Protein AF-A0A0F9IIR8-F1 (afdb_monomer)

Nearest PDB structures (foldseek):
  2gvi-assembly1_A  TM=5.722E-01  e=1.475E+00  Thermoplasma acidophilum
  1zbd-assembly1_B  TM=7.165E-01  e=4.410E+00  Rattus norvegicus
  4fk5-assembly1_E  TM=4.741E-01  e=7.351E+00  Saccharomyces cerevisiae S288C
  8hl3-assembly1_L40E  TM=3.109E-01  e=4.099E+00  Sulfolobus acidocaldarius DSM 639

Organism: NCBI:txid412755

Sequence (75 aa):
MTIFHSKTEMNTQRKIDGKCCSKCSIFKEYKYFNKTKKIKDGYRSACKRCLSKLEEKRANKTKAIIIKQKCNKCN

Solvent-accessible surface area (backbone atoms only — not comparable to full-atom values): 4848 Å² total; per-residue (Å²): 143,84,86,85,83,78,84,79,85,73,82,72,83,72,81,78,63,54,50,60,16,78,80,76,70,47,76,40,49,52,87,50,30,48,75,39,93,89,40,95,85,36,47,51,60,44,32,47,70,60,50,53,55,49,50,54,53,48,52,53,49,51,50,55,52,56,58,58,63,70,69,76,77,81,126

Secondary structure (DSSP, 8-state):
-----------------EEE-TTT--EEEGGGEEE-TTSTTSEEEEEHHHHHHHHHHHHHHHHHHHHHHTTSS--

Foldseek 3Di:
DDDPPPDDPPPDPDPQDWDAAPPPRDTDGQVQFDADPPDPVRTDSHGPVVVVVVVVVVVVVVVVVVVVVVPPPPD

Structure (mmCIF, N/CA/C/O backbone):
data_AF-A0A0F9IIR8-F1
#
_entry.id   AF-A0A0F9IIR8-F1
#
loop_
_atom_site.group_PDB
_atom_site.id
_atom_site.type_symbol
_atom_site.label_atom_id
_atom_site.label_alt_id
_atom_site.label_comp_id
_atom_site.label_asym_id
_atom_site.label_entity_id
_atom_site.label_seq_id
_atom_site.pdbx_PDB_ins_code
_atom_site.Cartn_x
_atom_site.Cartn_y
_atom_site.Cartn_z
_atom_site.occupancy
_atom_site.B_iso_or_equiv
_atom_site.auth_seq_id
_atom_site.auth_comp_id
_atom_site.auth_asym_id
_atom_site.auth_atom_id
_atom_site.pdbx_PDB_model_num
ATOM 1 N N . MET A 1 1 ? 18.811 33.959 -41.079 1.00 52.16 1 MET A N 1
ATOM 2 C CA . MET A 1 1 ? 17.584 33.209 -40.744 1.00 52.16 1 MET A CA 1
ATOM 3 C C . MET A 1 1 ? 17.869 31.729 -40.918 1.00 52.16 1 MET A C 1
ATOM 5 O O . MET A 1 1 ? 17.995 31.332 -42.058 1.00 52.16 1 MET A O 1
ATOM 9 N N . THR A 1 2 ? 17.982 30.946 -39.843 1.00 38.78 2 THR A N 1
ATOM 10 C CA . THR A 1 2 ? 17.654 29.503 -39.844 1.00 38.78 2 THR A CA 1
ATOM 11 C C . THR A 1 2 ? 17.652 29.006 -38.402 1.00 38.78 2 THR A C 1
ATOM 13 O O . THR A 1 2 ? 18.695 28.823 -37.782 1.00 38.78 2 THR A O 1
ATOM 16 N N . ILE A 1 3 ? 16.447 28.843 -37.866 1.00 59.81 3 ILE A N 1
ATOM 17 C CA . ILE A 1 3 ? 16.163 28.181 -36.598 1.00 59.81 3 ILE A CA 1
ATOM 18 C C . ILE A 1 3 ? 16.167 26.675 -36.888 1.00 59.81 3 ILE A C 1
ATOM 20 O O . ILE A 1 3 ? 15.279 26.198 -37.590 1.00 59.81 3 ILE A O 1
ATOM 24 N N . PHE A 1 4 ? 17.131 25.921 -36.360 1.00 51.88 4 PHE A N 1
ATOM 25 C CA . PHE A 1 4 ? 17.091 24.454 -36.388 1.00 51.88 4 PHE A CA 1
ATOM 26 C C . PHE A 1 4 ? 16.479 23.936 -35.080 1.00 51.88 4 PHE A C 1
ATOM 28 O O . PHE A 1 4 ? 17.177 23.505 -34.168 1.00 51.88 4 PHE A O 1
ATOM 35 N N . HIS A 1 5 ? 15.148 23.997 -34.979 1.00 60.28 5 HIS A N 1
ATOM 36 C CA . HIS A 1 5 ? 14.393 23.198 -34.012 1.00 60.28 5 HIS A CA 1
ATOM 37 C C . HIS A 1 5 ? 14.184 21.795 -34.595 1.00 60.28 5 HIS A C 1
ATOM 39 O O . HIS A 1 5 ? 13.146 21.507 -35.192 1.00 60.28 5 HIS A O 1
ATOM 45 N N . SER A 1 6 ? 15.173 20.918 -34.437 1.00 56.72 6 SER A N 1
ATOM 46 C CA . SER A 1 6 ? 15.060 19.516 -34.848 1.00 56.72 6 SER A CA 1
ATOM 47 C C . SER A 1 6 ? 14.586 18.672 -33.669 1.00 56.72 6 SER A C 1
ATOM 49 O O . SER A 1 6 ? 15.348 18.301 -32.780 1.00 56.72 6 SER A O 1
ATOM 51 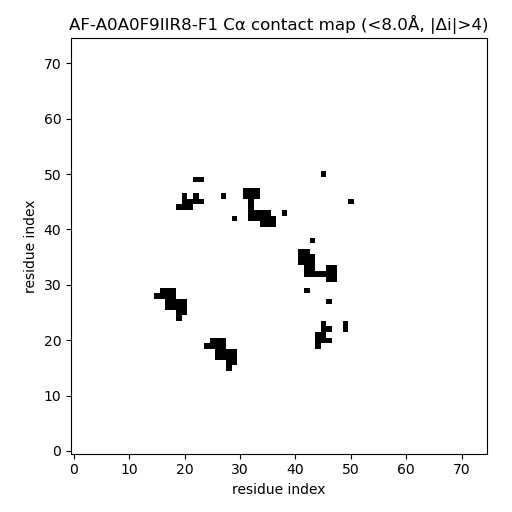N N . LYS A 1 7 ? 13.274 18.428 -33.665 1.00 67.81 7 LYS A N 1
ATOM 52 C CA . LYS A 1 7 ? 12.522 17.579 -32.742 1.00 67.81 7 LYS A CA 1
ATOM 53 C C . LYS A 1 7 ? 13.096 16.159 -32.717 1.00 67.81 7 LYS A C 1
ATOM 55 O O . LYS A 1 7 ? 13.000 15.444 -33.709 1.00 67.81 7 LYS A O 1
ATOM 60 N N . THR A 1 8 ? 13.595 15.712 -31.571 1.00 61.22 8 THR A N 1
ATOM 61 C CA . THR A 1 8 ? 13.741 14.279 -31.280 1.00 61.22 8 THR A CA 1
ATOM 62 C C . THR A 1 8 ? 12.734 13.898 -30.202 1.00 61.22 8 THR A C 1
ATOM 64 O O . THR A 1 8 ? 13.064 13.776 -29.024 1.00 61.22 8 THR A O 1
ATOM 67 N N . GLU A 1 9 ? 11.473 13.733 -30.605 1.00 67.56 9 GLU A N 1
ATOM 68 C CA . GLU A 1 9 ? 10.459 13.034 -29.811 1.00 67.56 9 GLU A CA 1
ATOM 69 C C . GLU A 1 9 ? 10.768 11.533 -29.843 1.00 67.56 9 GLU A C 1
ATOM 71 O O . GLU A 1 9 ? 10.219 10.761 -30.625 1.00 67.56 9 GLU A O 1
ATOM 76 N N . MET A 1 10 ? 11.707 11.111 -28.997 1.00 59.91 10 MET A N 1
ATOM 77 C CA . MET A 1 10 ? 11.977 9.695 -28.776 1.00 59.91 10 MET A CA 1
ATOM 78 C C . MET A 1 10 ? 10.918 9.142 -27.822 1.00 59.91 10 MET A C 1
ATOM 80 O O . MET A 1 10 ? 11.020 9.265 -26.598 1.00 59.91 10 MET A O 1
ATOM 84 N N . ASN A 1 11 ? 9.887 8.544 -28.422 1.00 66.88 11 ASN A N 1
ATOM 85 C CA . ASN A 1 11 ? 8.857 7.723 -27.795 1.00 66.88 11 ASN A CA 1
ATOM 86 C C . ASN A 1 11 ? 9.503 6.602 -26.962 1.00 66.88 11 ASN A C 1
ATOM 88 O O . ASN A 1 11 ? 9.750 5.492 -27.430 1.00 66.88 11 ASN A O 1
ATOM 92 N N . THR A 1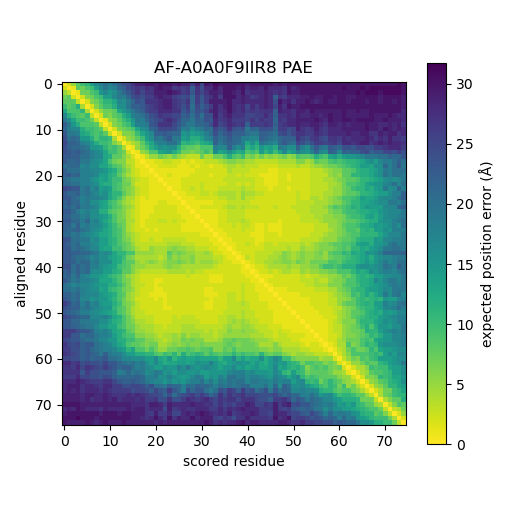 12 ? 9.827 6.923 -25.712 1.00 63.03 12 THR A N 1
ATOM 93 C CA . THR A 1 12 ? 10.335 5.965 -24.737 1.00 63.03 12 THR A CA 1
ATOM 94 C C . THR A 1 12 ? 9.144 5.171 -24.234 1.00 63.03 12 THR A C 1
ATOM 96 O O . THR A 1 12 ? 8.402 5.627 -23.361 1.00 63.03 12 THR A O 1
ATOM 99 N N . GLN A 1 13 ? 8.961 3.978 -24.787 1.00 65.88 13 GLN A N 1
ATOM 100 C CA . GLN A 1 13 ? 8.020 2.985 -24.293 1.00 65.88 13 GLN A CA 1
ATOM 101 C C . GLN A 1 13 ? 8.425 2.611 -22.857 1.00 65.88 13 GLN A C 1
ATOM 103 O O . GLN A 1 13 ? 9.262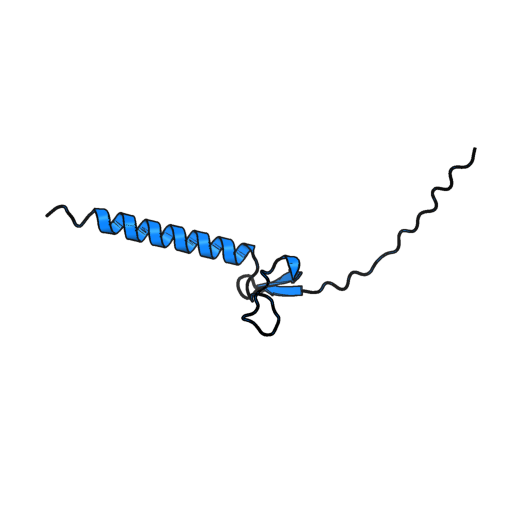 1.744 -22.614 1.00 65.88 13 GLN A O 1
ATOM 108 N N . ARG A 1 14 ? 7.893 3.360 -21.883 1.00 68.25 14 ARG A N 1
ATOM 109 C CA . ARG A 1 14 ? 8.192 3.194 -20.459 1.00 68.25 14 ARG A CA 1
ATOM 110 C C . ARG A 1 14 ? 7.680 1.829 -20.026 1.00 68.25 14 ARG A C 1
ATOM 112 O O . ARG A 1 14 ? 6.479 1.650 -19.846 1.00 68.25 14 ARG A O 1
ATOM 119 N N . LYS A 1 15 ? 8.590 0.877 -19.826 1.00 70.38 15 LYS A N 1
ATOM 120 C CA . LYS A 1 15 ? 8.305 -0.342 -19.069 1.00 70.38 15 LYS A CA 1
ATOM 121 C C . LYS A 1 15 ? 7.849 0.097 -17.676 1.00 70.38 15 LYS A C 1
ATOM 123 O O . LYS A 1 15 ? 8.617 0.680 -16.917 1.00 70.38 15 LYS A O 1
ATOM 128 N N . ILE A 1 16 ? 6.557 -0.054 -17.394 1.00 77.19 16 ILE A N 1
ATOM 129 C CA . ILE A 1 16 ? 5.963 0.427 -16.147 1.00 77.19 16 ILE A CA 1
ATOM 130 C C . ILE A 1 16 ? 6.233 -0.621 -15.070 1.00 77.19 16 ILE A C 1
ATOM 132 O O . ILE A 1 16 ? 5.465 -1.568 -14.906 1.00 77.19 16 ILE A O 1
ATOM 136 N N . ASP A 1 17 ? 7.323 -0.451 -14.323 1.00 89.00 17 ASP A N 1
ATOM 137 C CA . ASP A 1 17 ? 7.597 -1.281 -13.153 1.00 89.00 17 ASP A CA 1
ATOM 138 C C . ASP A 1 17 ? 6.597 -0.953 -12.034 1.00 89.00 17 ASP A C 1
ATOM 140 O O . ASP A 1 17 ? 6.567 0.141 -11.451 1.00 89.00 17 ASP A O 1
ATOM 144 N N . GLY A 1 18 ? 5.745 -1.924 -11.721 1.00 92.19 18 GLY A N 1
ATOM 145 C CA . GLY A 1 18 ? 4.683 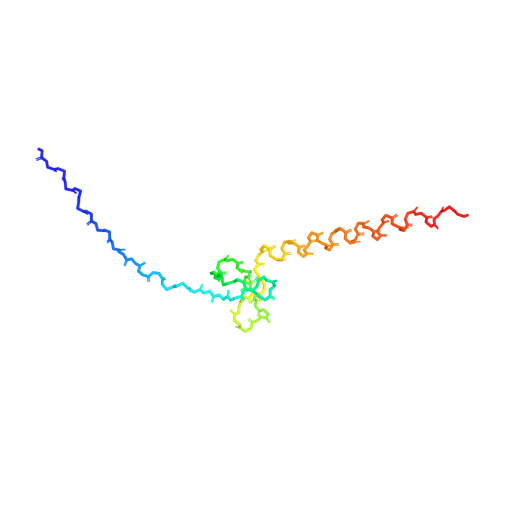-1.762 -10.743 1.00 92.19 18 GLY A CA 1
ATOM 146 C C . GLY A 1 18 ? 4.129 -3.080 -10.235 1.00 92.19 18 GLY A C 1
ATOM 147 O O . GLY A 1 18 ? 4.559 -4.162 -10.627 1.00 92.19 18 GLY A O 1
ATOM 148 N N . LYS A 1 19 ? 3.156 -2.972 -9.332 1.00 93.31 19 LYS A N 1
ATOM 149 C CA . LYS A 1 19 ? 2.408 -4.116 -8.813 1.00 93.31 19 LYS A CA 1
ATOM 150 C C . LYS A 1 19 ? 0.989 -3.743 -8.407 1.00 93.31 19 LYS A C 1
ATOM 152 O O . LYS A 1 19 ? 0.659 -2.571 -8.203 1.00 93.31 19 LYS A O 1
ATOM 157 N N . CYS A 1 20 ? 0.150 -4.759 -8.237 1.00 95.81 20 CYS A N 1
ATOM 158 C CA . CYS A 1 20 ? -1.201 -4.601 -7.712 1.00 95.81 20 CYS A CA 1
ATOM 159 C C . CYS A 1 20 ? -1.184 -4.315 -6.206 1.00 95.81 20 CYS A C 1
ATOM 161 O O . CYS A 1 20 ? -0.514 -4.986 -5.421 1.00 95.81 20 CYS A O 1
ATOM 163 N N . CYS A 1 21 ? -1.940 -3.300 -5.792 1.00 96.25 21 CYS A N 1
ATOM 164 C CA . CYS A 1 21 ? -2.135 -2.992 -4.380 1.00 96.25 21 CYS A CA 1
ATOM 165 C C . CYS A 1 21 ? -3.018 -4.055 -3.716 1.00 96.25 21 CYS A C 1
ATOM 167 O O . CYS A 1 21 ? -4.166 -4.219 -4.109 1.00 96.25 21 CYS A O 1
ATOM 169 N N . SER A 1 22 ? -2.565 -4.670 -2.623 1.00 95.12 22 SER A N 1
ATOM 170 C CA . SER A 1 22 ? -3.342 -5.681 -1.881 1.00 95.12 22 SER A CA 1
ATOM 171 C C . SER A 1 22 ? -4.602 -5.152 -1.177 1.00 95.12 22 SER A C 1
ATOM 173 O O . SER A 1 22 ? -5.371 -5.929 -0.621 1.00 95.12 22 SER A O 1
ATOM 175 N N . LYS A 1 23 ? -4.805 -3.827 -1.136 1.00 95.31 23 LYS A N 1
ATOM 176 C CA . LYS A 1 23 ? -5.947 -3.187 -0.456 1.00 95.31 23 LYS A CA 1
ATOM 177 C C . LYS A 1 23 ? -7.002 -2.625 -1.392 1.00 95.31 23 LYS A C 1
ATOM 179 O O . LYS A 1 23 ? -8.162 -2.575 -1.010 1.00 95.31 23 LYS A O 1
ATOM 184 N N . CYS A 1 24 ? -6.602 -2.139 -2.561 1.00 95.19 24 CYS A N 1
ATOM 185 C CA . CYS A 1 24 ? -7.542 -1.594 -3.539 1.00 95.19 24 CYS A CA 1
ATOM 186 C C . CYS A 1 24 ? -7.518 -2.345 -4.867 1.00 95.19 24 CYS A C 1
ATOM 188 O O . CYS A 1 24 ? -8.190 -1.908 -5.786 1.00 95.19 24 CYS A O 1
ATOM 190 N N . SER A 1 25 ? -6.703 -3.396 -4.986 1.00 95.06 25 SER A N 1
ATOM 191 C CA . SER A 1 25 ? -6.571 -4.271 -6.159 1.00 95.06 25 SER A CA 1
ATOM 192 C C . SER A 1 25 ? -6.244 -3.565 -7.482 1.00 95.06 25 SER A C 1
ATOM 194 O O . SER A 1 25 ? -6.355 -4.153 -8.546 1.00 95.06 25 SER A O 1
ATOM 196 N N . ILE A 1 26 ? -5.785 -2.311 -7.424 1.00 95.25 26 ILE A N 1
ATOM 197 C CA . ILE A 1 26 ? -5.400 -1.511 -8.594 1.00 95.25 26 ILE A CA 1
ATOM 198 C C . ILE A 1 26 ? -3.893 -1.648 -8.820 1.00 95.25 26 ILE A C 1
ATOM 200 O O . ILE A 1 26 ? -3.111 -1.479 -7.872 1.00 95.25 26 ILE A O 1
ATOM 204 N N . PHE A 1 27 ? -3.493 -1.901 -10.067 1.00 95.06 27 PHE A N 1
ATOM 205 C CA . PHE A 1 27 ? -2.097 -1.853 -10.496 1.00 95.06 27 PHE A CA 1
ATOM 206 C C . PHE A 1 27 ? -1.552 -0.427 -10.400 1.00 95.06 27 PHE A C 1
ATOM 208 O O . PHE A 1 27 ? -2.180 0.534 -10.851 1.00 95.06 27 PHE A O 1
ATOM 215 N N . LYS A 1 28 ? -0.388 -0.272 -9.770 1.00 94.00 28 LYS A N 1
ATOM 216 C CA . LYS A 1 28 ? 0.293 1.016 -9.633 1.00 94.00 28 LYS A CA 1
ATOM 217 C C . LYS A 1 28 ? 1.795 0.833 -9.789 1.00 94.00 28 LYS A C 1
ATOM 219 O O . LYS A 1 28 ? 2.347 -0.191 -9.398 1.00 94.00 28 LYS A O 1
ATOM 224 N N . GLU A 1 29 ? 2.458 1.869 -10.281 1.00 94.19 29 GLU A N 1
ATOM 225 C CA . GLU A 1 29 ? 3.920 1.951 -10.294 1.00 94.19 29 GLU A CA 1
ATOM 226 C C . GLU A 1 29 ? 4.505 1.848 -8.881 1.00 94.19 29 GLU A C 1
ATOM 228 O O . GLU A 1 29 ? 3.918 2.360 -7.918 1.00 94.19 29 GLU A O 1
ATOM 233 N N . TYR A 1 30 ? 5.709 1.282 -8.759 1.00 92.75 30 TYR A N 1
ATOM 234 C CA . TYR A 1 30 ? 6.409 1.163 -7.474 1.00 92.75 30 TYR A CA 1
ATOM 235 C C . TYR A 1 30 ? 6.600 2.507 -6.750 1.00 92.75 30 TYR A C 1
ATOM 237 O O . TYR A 1 30 ? 6.629 2.534 -5.519 1.00 92.75 30 TYR A O 1
ATOM 245 N N . LYS A 1 31 ? 6.612 3.643 -7.469 1.00 92.69 31 LYS A N 1
ATOM 246 C CA . LYS A 1 31 ? 6.655 4.999 -6.879 1.00 92.69 31 LYS A CA 1
ATOM 247 C C . LYS A 1 31 ? 5.479 5.300 -5.935 1.00 92.69 31 LYS A C 1
ATOM 249 O O . LYS A 1 31 ? 5.612 6.095 -4.997 1.00 92.69 31 LYS A O 1
ATOM 254 N N . TYR A 1 32 ? 4.336 4.640 -6.143 1.00 94.75 32 TYR A N 1
ATOM 255 C CA . TYR A 1 32 ? 3.150 4.752 -5.289 1.00 94.75 32 TYR A CA 1
ATOM 256 C C . TYR A 1 32 ? 3.179 3.811 -4.078 1.00 94.75 32 TYR A C 1
ATOM 258 O O . TYR A 1 32 ? 2.235 3.815 -3.284 1.00 94.75 32 TYR A O 1
ATOM 266 N N . PHE A 1 33 ? 4.237 3.022 -3.905 1.00 95.62 33 PHE A N 1
ATOM 267 C CA . PHE A 1 33 ? 4.443 2.141 -2.761 1.00 95.62 33 PHE A CA 1
ATOM 268 C C . PHE A 1 33 ? 5.595 2.656 -1.894 1.00 95.62 33 PHE A C 1
ATOM 270 O O . PHE A 1 33 ? 6.498 3.350 -2.359 1.00 95.62 33 PHE A O 1
ATOM 277 N N . ASN A 1 34 ? 5.554 2.340 -0.601 1.00 94.62 34 ASN A N 1
ATOM 278 C CA . ASN A 1 34 ? 6.644 2.668 0.316 1.00 94.62 34 ASN A CA 1
ATOM 279 C C . ASN A 1 34 ? 7.725 1.586 0.250 1.00 94.62 34 ASN A C 1
ATOM 281 O O . ASN A 1 34 ? 7.409 0.394 0.349 1.00 94.62 34 ASN A O 1
ATOM 285 N N . LYS A 1 35 ? 8.988 2.013 0.121 1.00 94.56 35 LYS A N 1
ATOM 286 C CA . LYS A 1 35 ? 10.157 1.132 0.214 1.00 94.56 35 LYS A CA 1
ATOM 287 C C . LYS A 1 35 ? 10.270 0.570 1.631 1.00 94.56 35 LYS A C 1
ATOM 289 O O . LYS A 1 35 ? 9.998 1.260 2.613 1.00 94.56 35 LYS A O 1
ATOM 294 N N . THR A 1 36 ? 10.651 -0.692 1.755 1.00 94.12 36 THR A N 1
ATOM 295 C CA . THR A 1 36 ? 10.874 -1.346 3.043 1.00 94.12 36 THR A CA 1
ATOM 296 C C . THR A 1 36 ? 11.870 -2.484 2.900 1.00 94.12 36 THR A C 1
ATOM 298 O O . THR A 1 36 ? 11.756 -3.299 1.997 1.00 94.12 36 THR A O 1
ATOM 301 N N . LYS A 1 37 ? 12.819 -2.574 3.834 1.00 94.31 37 LYS A N 1
ATOM 302 C CA . LYS A 1 37 ? 13.810 -3.660 3.874 1.00 94.31 37 LYS A CA 1
ATOM 303 C C . LYS A 1 37 ? 13.249 -4.973 4.441 1.00 94.31 37 LYS A C 1
ATOM 305 O O . LYS A 1 37 ? 13.922 -5.988 4.408 1.00 94.31 37 LYS A O 1
ATOM 310 N N . LYS A 1 38 ? 12.025 -4.952 4.985 1.00 92.00 38 LYS A N 1
ATOM 311 C CA . LYS A 1 38 ? 11.401 -6.105 5.662 1.00 92.00 38 LYS A CA 1
ATOM 312 C C . LYS A 1 38 ? 10.734 -7.100 4.704 1.00 92.00 38 LYS A C 1
ATOM 314 O O . LYS A 1 38 ? 10.261 -8.135 5.151 1.00 92.00 38 LYS A O 1
ATOM 319 N N . ILE A 1 39 ? 10.601 -6.757 3.424 1.00 91.00 39 ILE A N 1
ATOM 320 C CA . ILE A 1 39 ? 9.887 -7.554 2.417 1.00 91.00 39 ILE A CA 1
ATOM 321 C C . ILE A 1 39 ? 10.881 -7.914 1.319 1.00 91.00 39 ILE A C 1
ATOM 323 O O . ILE A 1 39 ? 11.648 -7.045 0.912 1.00 91.00 39 ILE A O 1
ATOM 327 N N . LYS A 1 40 ? 10.820 -9.154 0.819 1.00 88.44 40 LYS A N 1
ATOM 328 C CA . LYS A 1 40 ? 11.703 -9.672 -0.238 1.00 88.44 40 LYS A CA 1
ATOM 329 C C . LYS A 1 40 ? 11.767 -8.747 -1.463 1.00 88.44 40 LYS A C 1
ATOM 331 O O . LYS A 1 40 ? 12.854 -8.386 -1.885 1.00 88.44 40 LYS A O 1
ATOM 336 N N . ASP A 1 41 ? 10.618 -8.279 -1.957 1.00 87.19 41 ASP A N 1
ATOM 337 C CA . ASP A 1 41 ? 10.527 -7.343 -3.094 1.00 87.19 41 ASP A CA 1
ATOM 338 C C . ASP A 1 41 ? 10.907 -5.889 -2.767 1.00 87.19 41 ASP A C 1
ATOM 340 O O . ASP A 1 41 ? 10.824 -5.016 -3.624 1.00 87.19 41 ASP A O 1
ATOM 344 N N . GLY A 1 42 ? 11.227 -5.560 -1.515 1.00 93.69 42 GLY A N 1
ATOM 345 C CA . GLY A 1 42 ? 11.635 -4.206 -1.132 1.00 93.69 42 GLY A CA 1
ATOM 346 C C . GLY A 1 42 ? 10.512 -3.157 -1.073 1.00 93.69 42 GLY A C 1
ATOM 347 O O . GLY A 1 42 ? 10.767 -2.012 -0.698 1.00 93.69 42 GLY A O 1
ATOM 348 N N . TYR A 1 43 ? 9.260 -3.508 -1.395 1.00 94.81 43 TYR A N 1
ATOM 349 C CA . TYR A 1 43 ? 8.111 -2.589 -1.385 1.00 94.81 43 TYR A CA 1
ATOM 350 C C . TYR A 1 43 ? 6.913 -3.157 -0.621 1.00 94.81 43 TYR A C 1
ATOM 352 O O . TYR A 1 43 ? 6.550 -4.325 -0.774 1.00 94.81 43 TYR A O 1
ATOM 360 N N . ARG A 1 44 ? 6.209 -2.302 0.133 1.00 94.44 44 ARG A N 1
ATOM 361 C CA . ARG A 1 44 ? 4.937 -2.651 0.803 1.00 94.44 44 ARG A CA 1
ATOM 362 C C . ARG A 1 44 ? 3.914 -3.234 -0.178 1.00 94.44 44 ARG A C 1
ATOM 364 O O . ARG A 1 44 ? 3.904 -2.871 -1.347 1.00 94.44 44 ARG A O 1
ATOM 371 N N . SER A 1 45 ? 3.040 -4.125 0.293 1.00 94.25 45 SER A N 1
ATOM 372 C CA . SER A 1 45 ? 1.966 -4.718 -0.525 1.00 94.25 45 SER A CA 1
ATOM 373 C C . SER A 1 45 ? 0.808 -3.749 -0.799 1.00 94.25 45 SER A C 1
ATOM 375 O O . SER A 1 45 ? 0.134 -3.863 -1.818 1.00 94.25 45 SER A O 1
ATOM 377 N N . ALA A 1 46 ? 0.603 -2.760 0.074 1.00 95.44 46 ALA A N 1
ATOM 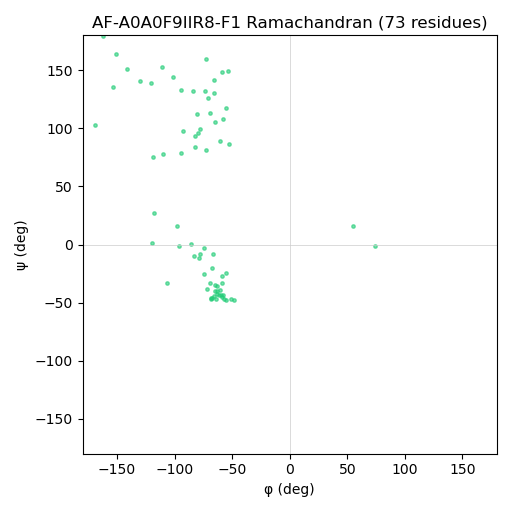378 C CA . ALA A 1 46 ? -0.393 -1.706 -0.092 1.00 95.44 46 ALA A CA 1
ATOM 379 C C . ALA A 1 46 ? 0.243 -0.398 -0.589 1.00 95.44 46 ALA A C 1
ATOM 381 O O . ALA A 1 46 ? 1.354 -0.045 -0.183 1.00 95.44 46 ALA A O 1
ATOM 382 N N . CYS A 1 47 ? -0.481 0.343 -1.432 1.00 96.12 47 CYS A N 1
ATOM 383 C CA . CYS A 1 47 ? -0.045 1.654 -1.909 1.00 96.12 47 CYS A CA 1
ATOM 384 C C . CYS A 1 47 ? -0.136 2.725 -0.808 1.00 96.12 47 CYS A C 1
ATOM 386 O O . CYS A 1 47 ? -0.908 2.591 0.146 1.00 96.12 47 CYS A O 1
ATOM 388 N N . LYS A 1 48 ? 0.611 3.821 -0.977 1.00 95.69 48 LYS A N 1
ATOM 389 C CA . LYS A 1 48 ? 0.678 4.970 -0.055 1.00 95.69 48 LYS A CA 1
ATOM 390 C C . LYS A 1 48 ? -0.704 5.472 0.359 1.00 95.69 48 LYS A C 1
ATOM 392 O O . LYS A 1 48 ? -0.977 5.573 1.545 1.00 95.69 48 LYS A O 1
ATOM 397 N N . ARG A 1 49 ? -1.617 5.658 -0.601 1.00 95.88 49 ARG A N 1
ATOM 398 C CA . ARG A 1 49 ? -2.995 6.110 -0.332 1.00 95.88 49 ARG A CA 1
ATOM 399 C C . ARG A 1 49 ? -3.752 5.176 0.615 1.00 95.88 49 ARG A C 1
ATOM 401 O O . ARG A 1 49 ? -4.468 5.632 1.497 1.00 95.88 49 ARG A O 1
ATOM 408 N N . CYS A 1 50 ? -3.628 3.865 0.417 1.00 95.94 50 CYS A N 1
ATOM 409 C CA . CYS A 1 50 ? -4.278 2.885 1.287 1.00 95.94 50 CYS A CA 1
ATOM 410 C C . CYS A 1 50 ? -3.653 2.860 2.684 1.00 95.94 50 CYS A C 1
ATOM 412 O O . CYS A 1 50 ? -4.369 2.621 3.653 1.00 95.94 50 CYS A O 1
ATOM 414 N N . LEU A 1 51 ? -2.345 3.106 2.786 1.00 93.62 51 LEU A N 1
ATOM 415 C CA . LEU A 1 51 ? -1.659 3.223 4.069 1.00 93.62 51 LEU A CA 1
ATOM 416 C C . LEU A 1 51 ? -2.107 4.479 4.823 1.00 93.62 51 LEU A C 1
ATOM 418 O O . LEU A 1 51 ? -2.520 4.338 5.966 1.00 93.62 51 LEU A O 1
ATOM 422 N N . SER A 1 52 ? -2.164 5.646 4.174 1.00 93.06 52 SER A N 1
ATOM 423 C CA . SER A 1 52 ? -2.667 6.883 4.793 1.00 93.06 52 SER A CA 1
ATOM 424 C C . SER A 1 52 ? -4.083 6.705 5.346 1.00 93.06 52 SER A C 1
ATOM 426 O O . SER A 1 52 ? -4.312 6.941 6.527 1.00 93.06 52 SER A O 1
ATOM 428 N N . LYS A 1 53 ? -4.997 6.119 4.558 1.00 93.31 53 LYS A N 1
ATOM 429 C CA . LYS A 1 53 ? -6.360 5.804 5.026 1.00 93.31 53 LYS A CA 1
ATOM 430 C C . LYS A 1 53 ? -6.385 4.868 6.234 1.00 93.31 53 LYS A C 1
ATOM 432 O O . LYS A 1 53 ? -7.302 4.928 7.050 1.00 93.31 53 LYS A O 1
ATOM 437 N N . LEU A 1 54 ? -5.429 3.945 6.330 1.00 89.44 54 LEU A N 1
ATOM 438 C CA . LEU A 1 54 ? -5.324 3.046 7.476 1.00 89.44 54 LEU A CA 1
ATOM 439 C C . LEU A 1 54 ? -4.830 3.792 8.720 1.00 89.44 54 LEU A C 1
ATOM 441 O O . LEU A 1 54 ? -5.315 3.514 9.814 1.00 89.44 54 LEU A O 1
ATOM 445 N N . GLU A 1 55 ? -3.899 4.729 8.560 1.00 88.81 55 GLU A N 1
ATOM 446 C CA . GLU A 1 55 ? -3.414 5.584 9.645 1.00 88.81 55 GLU A CA 1
ATOM 447 C C . GLU A 1 55 ? -4.508 6.521 10.154 1.00 88.81 55 GLU A C 1
ATOM 449 O O . GLU A 1 55 ? -4.740 6.565 11.359 1.00 88.81 55 GLU A O 1
ATOM 454 N N . GLU A 1 56 ? -5.275 7.144 9.259 1.00 88.56 56 GLU A N 1
ATOM 455 C CA . GLU A 1 56 ? -6.451 7.948 9.618 1.00 88.56 56 GLU A CA 1
ATOM 456 C C . GLU A 1 56 ? -7.473 7.121 10.413 1.00 88.56 56 GLU A C 1
ATOM 458 O O . GLU A 1 56 ? -7.925 7.525 11.484 1.00 88.56 56 GLU A O 1
ATOM 463 N N . LYS A 1 57 ? -7.792 5.903 9.949 1.00 86.88 57 LYS A N 1
ATOM 464 C CA . LYS A 1 57 ? -8.690 4.989 10.675 1.00 86.88 57 LYS A CA 1
ATOM 465 C C . LYS A 1 57 ? -8.158 4.625 12.061 1.00 86.88 57 LYS A C 1
ATOM 467 O O . LYS A 1 57 ? -8.943 4.522 13.002 1.00 86.88 57 LYS A O 1
ATOM 472 N N . ARG A 1 58 ? -6.844 4.419 12.201 1.00 82.44 58 ARG A N 1
ATOM 473 C CA . ARG A 1 58 ? -6.210 4.127 13.496 1.00 82.44 58 ARG A CA 1
ATOM 474 C C . ARG A 1 58 ? -6.270 5.331 14.426 1.00 82.44 58 ARG A C 1
ATOM 476 O O . ARG A 1 58 ? -6.684 5.159 15.564 1.00 82.44 58 ARG A O 1
ATOM 483 N N . ALA A 1 59 ? -5.936 6.524 13.938 1.00 78.56 59 ALA A N 1
ATOM 484 C CA . ALA A 1 59 ? -6.021 7.762 14.708 1.00 78.56 59 ALA A CA 1
ATOM 485 C C . ALA A 1 59 ? -7.454 8.014 15.201 1.00 78.56 59 ALA A C 1
ATOM 487 O O . ALA A 1 59 ? -7.667 8.271 16.385 1.00 78.56 59 ALA A O 1
ATOM 488 N N . ASN A 1 60 ? -8.447 7.827 14.328 1.00 76.44 60 ASN A N 1
ATOM 489 C CA . ASN A 1 60 ? -9.859 7.967 14.681 1.00 76.44 60 ASN A CA 1
ATOM 490 C C . ASN A 1 60 ? -10.307 6.917 15.707 1.00 76.44 60 ASN A C 1
ATOM 492 O O . ASN A 1 60 ? -11.028 7.251 16.646 1.00 76.44 60 ASN A O 1
ATOM 496 N N . LYS A 1 61 ? -9.843 5.665 15.586 1.00 71.31 61 LYS A N 1
ATOM 497 C CA . LYS A 1 61 ? -10.120 4.616 16.579 1.00 71.31 61 LYS A CA 1
ATOM 498 C C . LYS A 1 61 ? -9.497 4.951 17.936 1.00 71.31 61 LYS A C 1
ATOM 500 O O . LYS A 1 61 ? -10.184 4.857 18.946 1.00 71.31 61 LYS A O 1
ATOM 505 N N . THR A 1 62 ? -8.234 5.375 17.970 1.00 71.94 62 THR A N 1
ATOM 506 C CA . THR A 1 62 ? -7.555 5.785 19.209 1.00 71.94 62 THR A CA 1
ATOM 507 C C . THR A 1 62 ? -8.260 6.977 19.852 1.00 71.94 62 THR A C 1
ATOM 509 O O . THR A 1 62 ? -8.530 6.946 21.048 1.00 71.94 62 THR A O 1
ATOM 512 N N . LYS A 1 63 ? -8.657 7.985 19.065 1.00 62.25 63 LYS A N 1
ATOM 513 C CA . LYS A 1 63 ? -9.437 9.130 19.555 1.00 62.25 63 LYS A CA 1
ATOM 514 C C . LYS A 1 63 ? -10.779 8.690 20.149 1.00 62.25 63 LYS A C 1
ATOM 516 O O . LYS A 1 63 ? -11.129 9.133 21.236 1.00 62.25 63 LYS A O 1
ATOM 521 N N . ALA A 1 64 ? -11.495 7.776 19.492 1.00 63.09 64 ALA A N 1
ATOM 522 C CA . ALA A 1 64 ? -12.750 7.226 20.009 1.00 63.09 64 ALA A CA 1
ATOM 523 C C . ALA A 1 64 ? -12.566 6.439 21.323 1.00 63.09 64 ALA A C 1
ATOM 525 O O . ALA A 1 64 ? -13.420 6.513 22.205 1.00 63.09 64 ALA A O 1
ATOM 526 N N . ILE A 1 65 ? -11.450 5.717 21.480 1.00 62.19 65 ILE A N 1
ATOM 527 C CA . ILE A 1 65 ? -11.112 5.002 22.722 1.00 62.19 65 ILE A CA 1
ATOM 528 C C . ILE A 1 65 ? -10.798 5.992 23.853 1.00 62.19 65 ILE A C 1
ATOM 530 O O . ILE A 1 65 ? -11.340 5.853 24.948 1.00 62.19 65 ILE A O 1
ATOM 534 N N . ILE A 1 66 ? -9.983 7.018 23.585 1.00 60.03 66 ILE A N 1
ATOM 535 C CA . ILE A 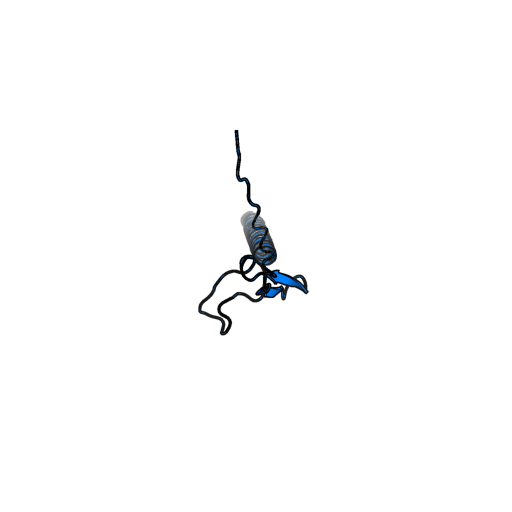1 66 ? -9.616 8.038 24.581 1.00 60.03 66 ILE A CA 1
ATOM 536 C C . ILE A 1 66 ? -10.850 8.833 25.038 1.00 60.03 66 ILE A C 1
ATOM 538 O O . ILE A 1 66 ? -10.999 9.099 26.228 1.00 60.03 66 ILE A O 1
ATOM 542 N N . ILE A 1 67 ? -11.770 9.171 24.126 1.00 58.94 67 ILE A N 1
ATOM 543 C CA . ILE A 1 67 ? -13.016 9.873 24.479 1.00 58.94 67 ILE A CA 1
ATOM 544 C C . ILE A 1 67 ? -13.884 9.018 25.414 1.00 58.94 67 ILE A C 1
ATOM 546 O O . ILE A 1 67 ? -14.391 9.539 26.404 1.00 58.94 67 ILE A O 1
ATOM 550 N N . LYS A 1 68 ? -14.013 7.706 25.169 1.00 56.16 68 LYS A N 1
ATOM 551 C CA . LYS A 1 68 ? -14.791 6.816 26.052 1.00 56.16 68 LYS A CA 1
ATOM 552 C C . LYS A 1 68 ? -14.201 6.685 27.458 1.00 56.16 68 LYS A C 1
ATOM 554 O O . LYS A 1 68 ? -14.960 6.605 28.417 1.00 56.16 68 LYS A O 1
ATOM 559 N N . GLN A 1 69 ? -12.875 6.700 27.611 1.00 55.00 69 GLN A N 1
ATOM 560 C CA . GLN A 1 69 ? -12.245 6.615 28.937 1.00 55.00 69 GLN A CA 1
ATOM 561 C C . GLN A 1 69 ? -12.496 7.845 29.824 1.00 55.00 69 GLN A C 1
ATOM 563 O O . GLN A 1 69 ? -12.392 7.736 31.043 1.00 55.00 69 GLN A O 1
ATOM 568 N N . LYS A 1 70 ? -12.863 8.999 29.252 1.00 55.03 70 LYS A N 1
ATOM 569 C CA . LYS A 1 70 ? -13.096 10.232 30.021 1.00 55.03 70 LYS A CA 1
ATOM 570 C C . LYS A 1 70 ? -14.461 10.282 30.730 1.00 55.03 70 LYS A C 1
ATOM 572 O O . LYS A 1 70 ? -14.642 11.137 31.586 1.00 55.03 70 LYS A O 1
ATOM 577 N N . CYS A 1 71 ? -15.385 9.365 30.424 1.00 54.78 71 CYS A N 1
ATOM 578 C CA . CYS A 1 71 ? -16.710 9.284 31.061 1.00 54.78 71 CYS A CA 1
ATOM 579 C C . CYS A 1 71 ? -16.808 8.279 32.225 1.00 54.78 71 CYS A C 1
ATOM 581 O O . CYS A 1 71 ? -17.857 8.206 32.847 1.00 54.78 71 CYS A O 1
ATOM 583 N N . ASN A 1 72 ? -15.741 7.544 32.565 1.00 58.03 72 ASN A N 1
ATOM 584 C CA . ASN A 1 72 ? -15.762 6.566 33.670 1.00 58.03 72 ASN A CA 1
ATOM 585 C C . ASN A 1 72 ? -15.179 7.096 34.993 1.00 58.03 72 ASN A C 1
ATOM 587 O O . ASN A 1 72 ? -14.855 6.308 35.876 1.00 58.03 72 ASN A O 1
ATOM 591 N N . LYS A 1 73 ? -15.025 8.418 35.145 1.00 55.19 73 LYS A N 1
ATOM 592 C CA . LYS A 1 73 ? -14.538 9.041 36.392 1.00 55.19 73 LYS A CA 1
ATOM 593 C C . LYS A 1 73 ? -15.557 9.987 37.039 1.00 55.19 73 LYS A C 1
ATOM 595 O O . LYS A 1 73 ? -15.173 10.916 37.739 1.00 55.19 73 LYS A O 1
ATOM 600 N N . CYS A 1 74 ? -16.840 9.731 36.798 1.00 57.81 74 CYS A N 1
ATOM 601 C CA . CYS A 1 74 ? -17.944 10.308 37.558 1.00 57.81 74 CYS A CA 1
ATOM 602 C C . CYS A 1 74 ? -18.717 9.155 38.212 1.00 57.81 74 CYS A C 1
ATOM 604 O O . CYS A 1 74 ? -19.760 8.745 37.709 1.00 57.81 74 CYS A O 1
ATOM 606 N N . ASN A 1 75 ? -18.145 8.579 39.267 1.00 43.97 75 ASN A N 1
ATOM 607 C CA . ASN A 1 75 ? -18.887 7.873 40.305 1.00 43.97 75 ASN A CA 1
ATOM 608 C C . ASN A 1 75 ? -18.269 8.291 41.636 1.00 43.97 75 ASN A C 1
ATOM 610 O O . ASN A 1 75 ? -17.020 8.203 41.717 1.00 43.97 75 ASN A O 1
#

pLDDT: mean 79.18, std 16.88, range [38.78, 96.25]

Mean predicted aligned error: 13.04 Å

Radius of gyration: 23.61 Å; Cα contacts (8 Å, |Δi|>4): 53; chains: 1; bounding box: 36×43×81 Å

=== Feature glossary ===
The features interleaved in this record are:

— What the protein is —

Sequence gives the chain of amino acids in standard one-letter code (A=alanine, C=cysteine, …, Y=tyrosine), read N→C. It is the only feature that is directly encoded by the gene; all structural features are derived from the folded form of this sequence.

Database cross-references. InterPro integrates a dozen domain/family signature databases into 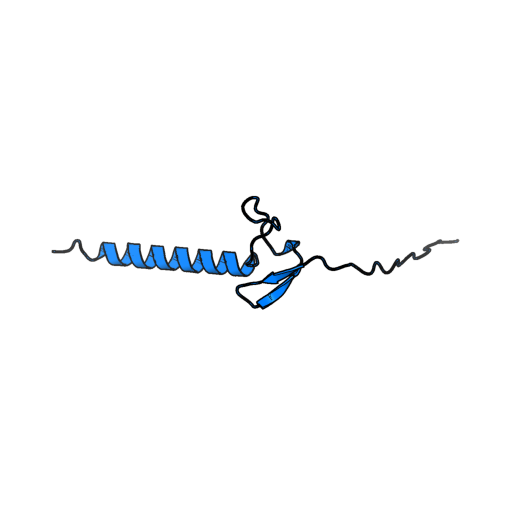unified entries with residue-range hits. GO terms attach function/process/location labels with evidence codes. CATH codes position the fold in a four-level structural taxonomy. Organism is the NCBI-taxonomy species name.

— Where its atoms are —

Atomic coordinates in PDBx/mmCIF format — the same representation the Protein Data Bank distributes. Each line of the _atom_site loop places one backbone atom in Cartesian space (units: ångströms, origin: arbitrary).

The six renders are orthographic views along the three Cartesian axes in both directions. Representation (cartoon, sticks, or surface) and color scheme (sequence-rainbow or by-chain) vary across proteins so the training set covers all the common visualization conventions.

— Local backbone conformation —

Eight-state secondary structure (DSSP): H is the canonical α-helix, G the tighter 3₁₀-helix, I the wider π-helix; E/B are β-structure, T and S are turns and bends, and '-' is everything else. DSSP derives these from the pattern of main-chain N–H·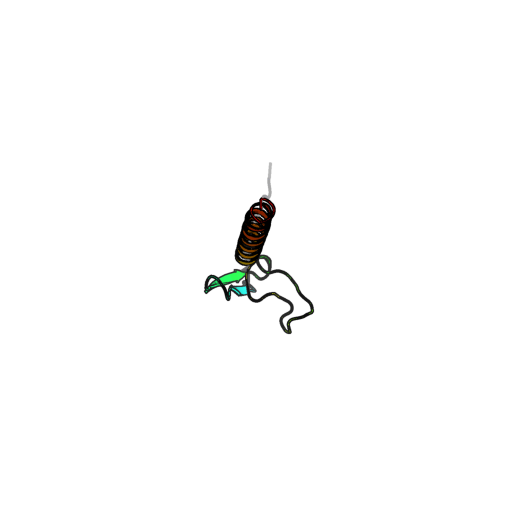··O=C hydrogen bonds, not from the sequence.

P-SEA three-state annotation labels each residue as helix, strand, or coil based purely on the geometry of the Cα trace. It serves as a fallback when the full backbone (and thus DSSP) is unavailable.

The φ/ψ torsion pair specifies the backbone conformation at each residue. φ rotates about the N–Cα bond, ψ about the Cα–C bond. Steric clashes forbid most of the (φ, ψ) plane — the allowed regions (α-helix basin, β-sheet basin, left-handed helix) are the Ramachandran-allowed regions.

— Global shape and packing —

The geometric summary reports three shape descriptors. Rg (radius of gyration) measures how spread out the Cα atoms are about their centre of mass; compact globular proteins have small Rg, elongated or unfolded ones large. Cα contacts (<8 Å, |i−j|>4) count long-range residue pairs in spatial proximity — high for tightly packed folds, near zero for rods or random coil. The bounding-box extents give the protein's footprint along x, y, z in Å.

Solvent-accessible surface area (SASA) is the area in Å² traced out by the centre of a 1.4 Å probe sphere (a water molecule) rolled over the protein's van der Waals surface (Shrake–Rupley / Lee–Richards construction). Buried residues have near-zero SASA; fully exposed residues can exceed 200 Å². The total SASA scales roughly with the number of surface residues.

The contact map is a binary N×N matrix image: pixel (i, j) is dark where Cα_i and Cα_j are within 8 Å and |i−j|>4. Because the |i−j|>4 filter removes local helical contacts, off-diagonal stripes parallel to the main diagonal indicate parallel β-sheets; stripes perpendicular to it indicate antiparallel β-sheets. The Ramachandran plot scatters every residue's (φ, ψ) pair against the sterically allowed regions. The PAE heatmap renders the predicted-aligned-error matrix.

— Structural neighborhood —

3Di is Foldseek's structural alphabet. Each residue is assigned one of twenty discrete states based on how its Cα sits relative to its spatial (not sequential) neighbors. Aligning 3Di strings finds structural homologs roughly as well as full 3D superposition, but orders of magnitude faster.

Nearest PDB neighbors are the top structural matches found by Foldseek when searching this structure against the entire Protein Data Bank. Each hit reports a TM-score (0 to 1; >0.5 almost always implies the same fold) and an E-value. These are *structural* homologs — they may share no detectable sequence similarity.

— Confidence and disorder —

For AlphaFold models, the B-factor field carries pLDDT — the model's own estimate of local accuracy on a 0–100 scale. Regions with pLDDT<50 should be treated as essentially unmodeled; they often correspond to intrinsically disordered segments.

Crystallographic B-factors measure how much each atom's electron density is smeared out, in Å². They rise in mobile loops and surface residues and fall in the buried interior. In AlphaFold models this column is repurposed to hold pLDDT instead.

Predicted aligned error is AlphaFold's pairwise confidence. Unlike pLDDT (per-residue), PAE is per-residue-pair and captures whether two parts of the structure are correctly placed relative to each o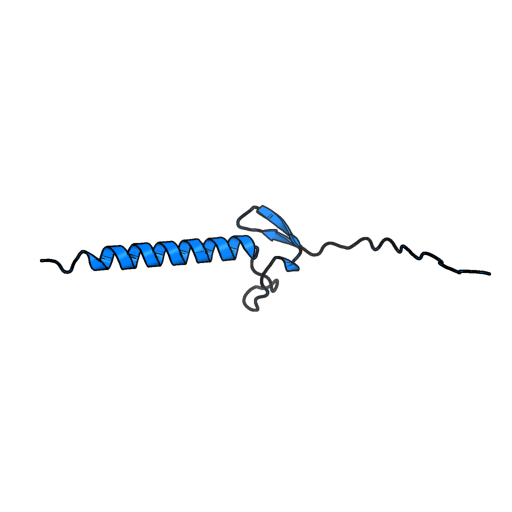ther. Units are ångströms of expected positional error.